Protein AF-A0A562GPV0-F1 (afdb_monomer_lite)

Radius of gyration: 10.07 Å; chains: 1; bounding box: 20×14×28 Å

Foldseek 3Di:
DAQADPVLLVLLVVLCVVVVHDSVVDDSVPDHNVRSVVSNVVSVVVVVD

pLDDT: mean 86.08, std 7.42, range [52.75, 92.44]

Sequence (49 aa):
MGKATDRMISYAEQLLGQLGYDRDNYDFDSMTYEEVRDLIDELKDERGY

Structure (mmCIF, N/CA/C/O backbone):
data_AF-A0A562GPV0-F1
#
_entry.id   AF-A0A562GPV0-F1
#
loop_
_atom_site.group_PDB
_atom_site.id
_atom_site.type_symbol
_atom_site.la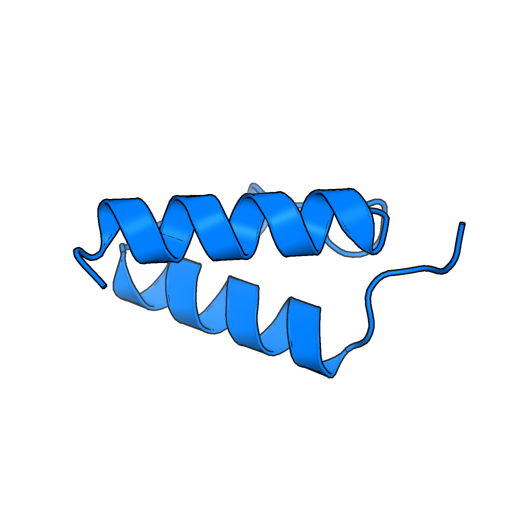bel_atom_id
_atom_site.label_alt_id
_atom_site.label_comp_id
_atom_site.label_asym_id
_atom_site.label_entity_id
_atom_site.label_seq_id
_atom_site.pdbx_PDB_ins_code
_atom_site.Cartn_x
_atom_site.Cartn_y
_atom_site.Cartn_z
_atom_site.occupancy
_atom_site.B_iso_or_equiv
_atom_site.auth_seq_id
_atom_site.auth_comp_id
_atom_site.auth_asym_id
_atom_site.auth_atom_id
_atom_site.pdbx_PDB_model_num
ATOM 1 N N . MET A 1 1 ? 9.632 7.358 -16.861 1.00 52.75 1 MET A N 1
ATOM 2 C CA . MET A 1 1 ? 8.797 6.688 -15.848 1.00 52.75 1 MET A CA 1
ATOM 3 C C . MET A 1 1 ? 9.051 5.192 -15.913 1.00 52.75 1 MET A C 1
ATOM 5 O O . MET A 1 1 ? 8.916 4.622 -16.989 1.00 52.75 1 MET A O 1
ATOM 9 N N . GLY A 1 2 ? 9.501 4.582 -14.817 1.00 71.44 2 GLY A N 1
ATOM 10 C CA . GLY A 1 2 ? 9.582 3.125 -14.688 1.00 71.44 2 GLY A CA 1
ATOM 11 C C . GLY A 1 2 ? 8.284 2.580 -14.094 1.00 71.44 2 GLY A C 1
ATOM 12 O O . GLY A 1 2 ? 7.603 3.294 -13.354 1.00 71.44 2 GLY A O 1
ATOM 13 N N . LYS A 1 3 ? 7.938 1.335 -14.423 1.00 76.44 3 LYS A N 1
ATOM 14 C CA . LYS A 1 3 ? 6.856 0.623 -13.735 1.00 76.44 3 LYS A CA 1
ATOM 15 C C . LYS A 1 3 ? 7.191 0.462 -12.250 1.00 76.44 3 LYS A C 1
ATOM 17 O O . LYS A 1 3 ? 8.371 0.452 -11.880 1.00 76.44 3 LYS A O 1
ATOM 22 N N . ALA A 1 4 ? 6.166 0.343 -11.412 1.00 82.31 4 ALA A N 1
ATOM 23 C CA . ALA A 1 4 ? 6.365 -0.050 -10.026 1.00 82.31 4 ALA A CA 1
ATOM 24 C C . ALA A 1 4 ? 7.096 -1.399 -9.965 1.00 82.31 4 ALA A C 1
ATOM 26 O O . ALA A 1 4 ? 6.918 -2.264 -10.820 1.00 82.31 4 ALA A O 1
ATOM 27 N N . THR A 1 5 ? 7.975 -1.558 -8.978 1.00 86.25 5 THR A N 1
ATOM 28 C CA . THR A 1 5 ? 8.668 -2.838 -8.786 1.00 86.25 5 THR A CA 1
ATOM 29 C C . THR A 1 5 ? 7.744 -3.824 -8.086 1.00 86.25 5 THR A C 1
ATOM 31 O O . THR A 1 5 ? 6.971 -3.422 -7.217 1.00 86.25 5 THR A O 1
ATOM 34 N N . ASP A 1 6 ? 7.896 -5.118 -8.375 1.00 87.44 6 ASP A N 1
ATOM 35 C CA . ASP A 1 6 ? 7.110 -6.191 -7.739 1.00 87.44 6 ASP A CA 1
ATOM 36 C C . ASP A 1 6 ? 7.126 -6.099 -6.205 1.00 87.44 6 ASP A C 1
ATOM 38 O O . ASP A 1 6 ? 6.148 -6.396 -5.524 1.00 87.44 6 ASP A O 1
ATOM 42 N N . ARG A 1 7 ? 8.242 -5.620 -5.638 1.00 88.44 7 ARG A N 1
ATOM 43 C CA . ARG A 1 7 ? 8.394 -5.415 -4.195 1.00 88.44 7 ARG A CA 1
ATOM 44 C C . ARG A 1 7 ? 7.491 -4.308 -3.644 1.00 88.44 7 ARG A C 1
ATOM 46 O O . ARG A 1 7 ? 7.019 -4.440 -2.520 1.00 88.44 7 ARG A O 1
ATOM 53 N N . MET A 1 8 ? 7.275 -3.228 -4.395 1.00 88.12 8 MET A N 1
ATOM 54 C CA . MET A 1 8 ? 6.350 -2.160 -4.002 1.00 88.12 8 MET A CA 1
ATOM 55 C C . MET A 1 8 ? 4.907 -2.620 -4.131 1.00 88.12 8 MET A C 1
ATOM 57 O O . MET A 1 8 ? 4.138 -2.417 -3.201 1.00 88.12 8 MET A O 1
ATOM 61 N N . ILE A 1 9 ? 4.575 -3.296 -5.232 1.00 89.06 9 ILE A N 1
ATOM 62 C CA . ILE A 1 9 ? 3.239 -3.852 -5.466 1.00 89.06 9 ILE A CA 1
ATOM 63 C C . ILE A 1 9 ? 2.865 -4.802 -4.325 1.00 89.06 9 ILE A C 1
ATOM 65 O O . ILE A 1 9 ? 1.870 -4.585 -3.645 1.00 89.06 9 ILE A O 1
ATOM 69 N N . SER A 1 10 ? 3.736 -5.763 -4.007 1.00 91.06 10 SER A N 1
ATOM 70 C CA . SER A 1 10 ? 3.497 -6.704 -2.907 1.00 91.06 10 SER A CA 1
ATOM 71 C C . SER A 1 10 ? 3.361 -6.014 -1.541 1.00 91.06 10 SER A C 1
ATOM 73 O O . SER A 1 10 ? 2.603 -6.468 -0.683 1.00 91.06 10 SER A O 1
ATOM 75 N N . TYR A 1 11 ? 4.080 -4.910 -1.318 1.00 90.62 11 TYR A N 1
ATOM 76 C CA . TYR A 1 11 ? 3.962 -4.135 -0.084 1.00 90.62 11 TYR A CA 1
ATOM 77 C C . TYR A 1 11 ? 2.637 -3.363 -0.011 1.00 90.62 11 TYR A C 1
ATOM 79 O O . TYR A 1 11 ? 1.991 -3.368 1.036 1.00 90.62 11 TYR A O 1
ATOM 87 N N . ALA A 1 12 ? 2.206 -2.758 -1.120 1.00 90.06 12 ALA A N 1
ATOM 88 C CA . ALA A 1 12 ? 0.907 -2.105 -1.231 1.00 90.06 12 ALA A CA 1
ATOM 89 C C . ALA A 1 12 ? -0.241 -3.110 -1.041 1.00 90.06 12 ALA A C 1
ATOM 91 O O . ALA A 1 12 ? -1.131 -2.860 -0.236 1.00 90.06 12 ALA A O 1
ATOM 92 N N . GLU A 1 13 ? -0.181 -4.287 -1.673 1.00 90.50 13 GLU A N 1
ATOM 93 C CA . GLU A 1 13 ? -1.166 -5.362 -1.480 1.00 90.50 13 GLU A CA 1
ATOM 94 C C . GLU A 1 13 ? -1.269 -5.809 -0.015 1.00 90.50 13 GLU A C 1
ATOM 96 O O . GLU A 1 13 ? -2.369 -6.018 0.500 1.00 90.50 13 GLU A O 1
ATOM 101 N N . GLN A 1 14 ? -0.135 -5.939 0.685 1.00 91.38 14 GLN A N 1
ATOM 102 C CA . GLN A 1 14 ? -0.140 -6.263 2.114 1.00 91.38 14 GLN A CA 1
ATOM 103 C C . GLN A 1 14 ? 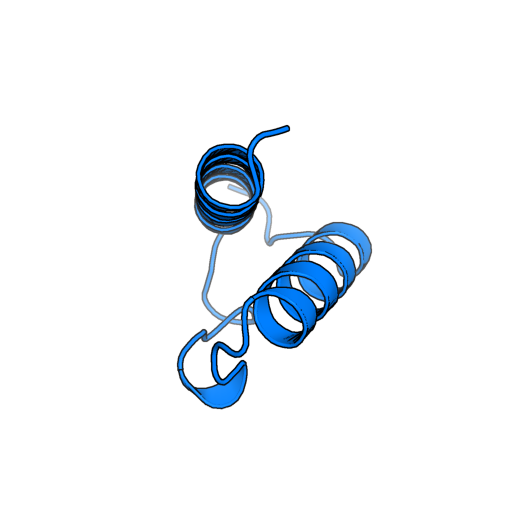-0.793 -5.164 2.951 1.00 91.38 14 GLN A C 1
ATOM 105 O O . GLN A 1 14 ? -1.544 -5.476 3.875 1.00 91.38 14 GLN A O 1
ATOM 110 N N . LEU A 1 15 ? -0.506 -3.896 2.648 1.00 90.56 15 LEU A N 1
ATOM 111 C CA . LEU A 1 15 ? -1.110 -2.761 3.342 1.00 90.56 15 LEU A CA 1
ATOM 112 C C . LEU A 1 15 ? -2.622 -2.706 3.116 1.00 90.56 15 LEU A C 1
ATOM 114 O O . LEU A 1 15 ? -3.369 -2.609 4.087 1.00 90.56 15 LEU A O 1
ATOM 118 N N . LEU A 1 16 ? -3.066 -2.860 1.867 1.00 90.50 16 LEU A N 1
ATOM 119 C CA . LEU A 1 16 ? -4.483 -2.936 1.512 1.00 90.50 16 LEU A CA 1
ATOM 120 C C . LEU A 1 16 ? -5.184 -4.063 2.274 1.00 90.50 16 LEU A C 1
ATOM 122 O O . LEU A 1 16 ? -6.187 -3.821 2.942 1.00 90.50 16 LEU A O 1
ATOM 126 N N . GLY A 1 17 ? -4.607 -5.269 2.272 1.00 89.06 17 GLY A N 1
ATOM 127 C CA . GLY A 1 17 ? -5.163 -6.410 2.999 1.00 89.06 17 GLY A CA 1
ATOM 128 C C . GLY A 1 17 ? -5.220 -6.209 4.518 1.00 89.06 17 GLY A C 1
ATOM 129 O O . GLY A 1 17 ? -6.129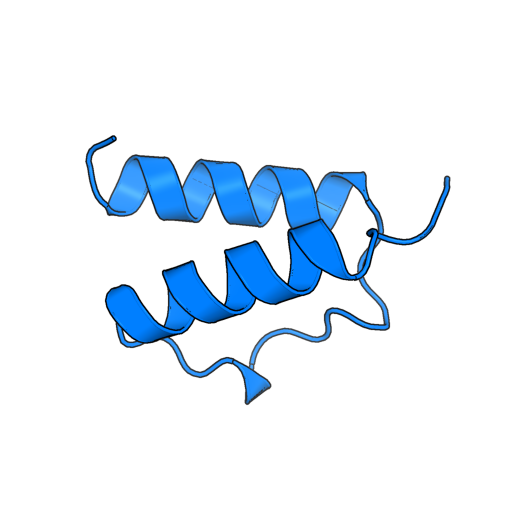 -6.718 5.170 1.00 89.06 17 GLY A O 1
ATOM 130 N N . GLN A 1 18 ? -4.287 -5.448 5.096 1.00 89.38 18 GLN A N 1
ATOM 131 C CA . GLN A 1 18 ? -4.294 -5.117 6.527 1.00 89.38 18 GLN A CA 1
ATOM 132 C C . GLN A 1 18 ? -5.336 -4.059 6.895 1.00 89.38 18 GLN A C 1
ATOM 134 O O . GLN A 1 18 ? -5.887 -4.115 7.992 1.00 89.38 18 GLN A O 1
ATOM 139 N N . LEU A 1 19 ? -5.604 -3.118 5.993 1.00 87.31 19 LEU A N 1
ATOM 140 C CA . LEU A 1 19 ? -6.632 -2.089 6.157 1.00 87.31 19 LEU A CA 1
ATOM 141 C C . LEU A 1 19 ? -8.036 -2.597 5.777 1.00 87.31 19 LEU A C 1
ATOM 143 O O . LEU A 1 19 ? -9.035 -1.971 6.118 1.00 87.31 19 LEU A O 1
ATOM 147 N N . GLY A 1 20 ? -8.123 -3.765 5.131 1.00 88.94 20 GLY A N 1
ATOM 148 C CA . GLY A 1 20 ? -9.381 -4.365 4.686 1.00 88.94 20 GLY A CA 1
ATOM 149 C C . GLY A 1 20 ? -9.861 -3.851 3.328 1.00 88.94 20 GLY A C 1
ATOM 150 O O . GLY A 1 20 ? -11.023 -4.058 2.980 1.00 88.94 20 GLY A O 1
ATOM 151 N N . TYR A 1 21 ? -8.985 -3.199 2.563 1.00 87.81 21 TYR A N 1
ATOM 152 C CA . TYR A 1 21 ? -9.261 -2.817 1.185 1.00 87.81 21 TYR A CA 1
ATOM 153 C C . TYR A 1 21 ? -9.151 -4.014 0.249 1.00 87.81 21 TYR A C 1
ATOM 155 O O . TYR A 1 21 ? -8.304 -4.895 0.412 1.00 87.81 21 TYR A O 1
ATOM 163 N N . ASP A 1 22 ? -10.001 -4.010 -0.771 1.00 86.19 22 ASP A N 1
ATOM 164 C CA . ASP A 1 22 ? -9.949 -5.003 -1.831 1.00 86.19 22 ASP A CA 1
ATOM 165 C C . ASP A 1 22 ? -8.851 -4.638 -2.834 1.00 86.19 22 ASP A C 1
ATOM 167 O O . ASP A 1 22 ? -8.897 -3.583 -3.470 1.00 86.19 22 ASP A O 1
ATOM 171 N N . ARG A 1 23 ? -7.858 -5.518 -2.967 1.00 82.62 23 ARG A N 1
ATOM 172 C CA . ARG A 1 23 ? -6.738 -5.361 -3.903 1.00 82.62 23 ARG A CA 1
ATOM 173 C C . ARG A 1 23 ? -7.189 -5.343 -5.361 1.00 82.62 23 ARG A C 1
ATOM 175 O O . ARG A 1 23 ? -6.520 -4.720 -6.173 1.00 82.62 23 ARG A O 1
ATOM 182 N N . ASP A 1 24 ? -8.321 -5.972 -5.684 1.00 84.25 24 ASP A N 1
ATOM 183 C CA . ASP A 1 24 ? -8.859 -6.007 -7.046 1.00 84.25 24 ASP A CA 1
ATOM 184 C C . ASP A 1 24 ? -9.395 -4.630 -7.497 1.00 84.25 24 ASP A C 1
ATOM 186 O O . ASP A 1 24 ? -9.610 -4.409 -8.687 1.00 84.25 24 ASP A O 1
ATOM 190 N N . ASN A 1 25 ? -9.549 -3.666 -6.576 1.00 86.75 25 ASN A N 1
ATOM 191 C CA . ASN A 1 25 ? -9.834 -2.268 -6.923 1.00 86.75 25 ASN A CA 1
ATOM 192 C C . ASN A 1 25 ? -8.594 -1.482 -7.392 1.00 86.75 25 ASN A C 1
ATOM 194 O O . ASN A 1 25 ? -8.747 -0.347 -7.846 1.00 86.75 25 ASN A O 1
ATOM 198 N N . TYR A 1 26 ? -7.386 -2.046 -7.283 1.00 83.69 26 TYR A N 1
ATOM 199 C CA . TYR A 1 26 ? -6.131 -1.362 -7.597 1.00 83.69 26 TYR A CA 1
ATOM 200 C C . TYR A 1 26 ? -5.392 -2.077 -8.733 1.00 83.69 26 TYR A C 1
ATOM 202 O O . TYR A 1 26 ? -4.921 -3.203 -8.583 1.00 83.69 26 TYR A O 1
ATOM 210 N N . ASP A 1 27 ? -5.252 -1.406 -9.879 1.00 85.88 27 ASP A N 1
ATOM 211 C CA . ASP A 1 27 ? -4.532 -1.946 -11.038 1.00 85.88 27 ASP A CA 1
ATOM 212 C C . ASP A 1 27 ? -3.033 -1.616 -10.971 1.00 85.88 27 ASP A C 1
ATOM 214 O O . ASP A 1 27 ? -2.522 -0.704 -11.627 1.00 85.88 27 ASP A O 1
ATOM 218 N N . PHE A 1 28 ? -2.311 -2.387 -10.160 1.00 84.19 28 PHE A N 1
ATOM 219 C CA . PHE A 1 28 ? -0.865 -2.249 -9.978 1.00 84.19 28 PHE A CA 1
ATOM 220 C C . PHE A 1 28 ? -0.039 -2.461 -11.256 1.00 84.19 28 PHE A C 1
ATOM 222 O O . PHE A 1 28 ? 1.098 -1.991 -11.330 1.00 84.19 28 PHE A O 1
ATOM 229 N N . ASP A 1 29 ? -0.586 -3.157 -12.255 1.00 81.81 29 ASP A N 1
ATOM 230 C CA . ASP A 1 29 ? 0.092 -3.452 -13.522 1.00 81.81 29 ASP A CA 1
ATOM 231 C C . ASP A 1 29 ? 0.102 -2.235 -14.464 1.00 81.81 29 ASP A C 1
ATOM 233 O O . ASP A 1 29 ? 1.041 -2.040 -15.260 1.00 81.81 29 ASP A O 1
ATOM 237 N N . SER A 1 30 ? -0.940 -1.402 -14.340 1.00 83.81 30 SER A N 1
ATOM 238 C CA . SER A 1 30 ? -1.083 -0.124 -15.036 1.00 83.81 30 SER A CA 1
ATOM 239 C C . SER A 1 30 ? -0.509 1.064 -14.254 1.00 83.81 30 SER A C 1
ATOM 241 O O . SER A 1 30 ? -0.207 2.088 -14.873 1.00 83.81 30 SER A O 1
ATOM 243 N N . MET A 1 31 ? -0.334 0.950 -12.934 1.00 85.50 31 MET A N 1
ATOM 244 C CA . MET A 1 31 ? 0.236 2.020 -12.112 1.00 85.50 31 MET A CA 1
ATOM 245 C C . MET A 1 31 ? 1.746 2.192 -12.332 1.00 85.50 31 MET A C 1
ATOM 247 O O . MET A 1 31 ? 2.538 1.250 -12.459 1.00 85.50 31 MET A O 1
ATOM 251 N N . THR A 1 32 ? 2.174 3.446 -12.344 1.00 88.44 32 THR A N 1
ATOM 252 C CA . THR A 1 32 ? 3.584 3.827 -12.365 1.00 88.44 32 THR A CA 1
ATOM 253 C C . THR A 1 32 ? 4.219 3.693 -10.983 1.00 88.44 32 THR A C 1
ATOM 255 O O . THR A 1 32 ? 3.549 3.594 -9.957 1.00 88.44 32 THR A O 1
ATOM 258 N N . TYR A 1 33 ? 5.554 3.716 -10.942 1.00 88.50 33 TYR A N 1
ATOM 259 C CA . TYR A 1 33 ? 6.298 3.730 -9.682 1.00 88.50 33 TYR A CA 1
ATOM 260 C C . TYR A 1 33 ? 5.831 4.837 -8.721 1.00 88.50 33 TYR A C 1
ATOM 262 O O . TYR A 1 33 ? 5.741 4.597 -7.520 1.00 88.50 33 TYR A O 1
ATOM 270 N N . GLU A 1 34 ? 5.559 6.037 -9.242 1.00 90.31 34 GLU A N 1
ATOM 271 C CA . GLU A 1 34 ? 5.140 7.190 -8.437 1.00 90.31 34 GLU A CA 1
ATOM 272 C C . GLU A 1 34 ? 3.738 6.975 -7.864 1.00 90.31 34 GLU A C 1
ATOM 274 O O . GLU A 1 34 ? 3.555 7.127 -6.664 1.00 90.31 34 GLU A O 1
ATOM 279 N N . GLU A 1 35 ? 2.797 6.478 -8.667 1.00 90.44 35 GLU A N 1
ATOM 280 C CA . GLU A 1 35 ? 1.434 6.189 -8.204 1.00 90.44 35 GLU A CA 1
ATOM 281 C C . GLU A 1 35 ? 1.399 5.099 -7.124 1.00 90.44 35 GLU A C 1
ATOM 283 O O . GLU A 1 35 ? 0.697 5.238 -6.126 1.00 90.44 35 GLU A O 1
ATOM 288 N N . VAL A 1 36 ? 2.179 4.019 -7.276 1.00 90.50 36 VAL A N 1
ATOM 289 C CA . VAL A 1 36 ? 2.258 2.973 -6.238 1.00 90.50 36 VAL A CA 1
ATOM 290 C C . VAL A 1 36 ? 2.942 3.500 -4.978 1.00 90.50 36 VAL A C 1
ATOM 292 O O . VAL A 1 36 ? 2.574 3.112 -3.871 1.00 90.50 36 VAL A O 1
ATOM 295 N N . ARG A 1 37 ? 3.941 4.377 -5.119 1.00 91.06 37 ARG A N 1
ATOM 296 C CA . ARG A 1 37 ? 4.592 5.016 -3.972 1.00 91.06 37 ARG A CA 1
ATOM 297 C C . ARG A 1 37 ? 3.605 5.889 -3.199 1.00 91.06 37 ARG A C 1
ATOM 299 O O . ARG A 1 37 ? 3.545 5.748 -1.982 1.00 91.06 37 ARG A O 1
ATOM 306 N N . ASP A 1 38 ? 2.868 6.748 -3.893 1.00 92.44 38 ASP A N 1
ATOM 307 C CA . ASP A 1 38 ? 1.909 7.660 -3.273 1.00 92.44 38 ASP A CA 1
ATOM 308 C C . ASP A 1 38 ? 0.798 6.866 -2.575 1.00 92.44 38 ASP A C 1
ATOM 310 O O . ASP A 1 38 ? 0.511 7.121 -1.408 1.00 92.44 38 ASP A O 1
ATOM 314 N N . LEU A 1 39 ? 0.292 5.802 -3.212 1.00 90.69 39 LEU A N 1
ATOM 315 C CA . LEU A 1 39 ? -0.654 4.874 -2.588 1.00 90.69 39 LEU A CA 1
ATOM 316 C C . LEU A 1 39 ? -0.086 4.253 -1.304 1.00 90.69 39 LEU A C 1
ATOM 318 O O . LEU A 1 39 ? -0.762 4.196 -0.284 1.00 90.69 39 LEU A O 1
ATOM 322 N N . ILE A 1 40 ? 1.157 3.772 -1.328 1.00 90.94 40 ILE A N 1
ATOM 323 C CA . ILE A 1 40 ? 1.794 3.199 -0.136 1.00 90.94 40 ILE A CA 1
ATOM 324 C C . ILE A 1 40 ? 1.891 4.231 0.991 1.00 90.94 40 ILE A C 1
ATOM 326 O O . ILE A 1 40 ? 1.690 3.867 2.150 1.00 90.94 40 ILE A O 1
ATOM 330 N N . ASP A 1 41 ? 2.251 5.475 0.678 1.00 92.00 41 ASP A N 1
ATOM 331 C CA . ASP A 1 41 ? 2.386 6.527 1.683 1.00 92.00 41 ASP A CA 1
ATOM 332 C C . ASP A 1 41 ? 1.008 6.916 2.256 1.00 92.00 41 ASP A C 1
ATOM 334 O O . ASP A 1 41 ? 0.882 6.979 3.477 1.00 92.00 41 ASP A O 1
ATOM 338 N N . GLU A 1 42 ? -0.047 7.006 1.438 1.00 91.19 42 GLU A N 1
ATOM 339 C CA . GLU A 1 42 ? -1.433 7.177 1.915 1.00 91.19 42 GLU A CA 1
ATOM 340 C C . GLU A 1 42 ? -1.883 6.028 2.830 1.00 91.19 42 GLU A C 1
ATOM 342 O O . GLU A 1 42 ? -2.419 6.256 3.916 1.00 91.19 42 GLU A O 1
ATOM 347 N N . LEU A 1 43 ? -1.617 4.779 2.432 1.00 90.31 43 LEU A N 1
ATOM 348 C CA . LEU A 1 43 ? -1.973 3.603 3.228 1.00 90.31 43 LEU A CA 1
ATOM 349 C C . LEU A 1 43 ? -1.204 3.554 4.558 1.00 90.31 43 LEU A C 1
ATOM 351 O O . LEU A 1 43 ? -1.727 3.050 5.551 1.00 90.31 43 LEU A O 1
ATOM 355 N N . LYS A 1 44 ? 0.038 4.050 4.615 1.00 88.88 44 LYS A N 1
ATOM 356 C CA . LYS A 1 44 ? 0.787 4.162 5.879 1.00 88.88 44 LYS A CA 1
ATOM 357 C C . LYS A 1 44 ? 0.213 5.245 6.784 1.00 88.88 44 LYS A C 1
ATOM 359 O O . LYS A 1 44 ? 0.044 4.971 7.972 1.00 88.88 44 LYS A O 1
ATOM 364 N N . ASP A 1 45 ? -0.093 6.413 6.224 1.00 90.25 45 ASP A N 1
ATOM 365 C CA . ASP A 1 45 ? -0.699 7.533 6.951 1.00 90.25 45 ASP A CA 1
ATOM 366 C C . ASP A 1 45 ? -2.035 7.103 7.569 1.00 90.25 45 ASP A C 1
ATOM 368 O O . ASP A 1 45 ? -2.267 7.300 8.763 1.00 90.25 45 ASP A O 1
ATOM 372 N N . GLU A 1 46 ? -2.884 6.417 6.797 1.00 85.94 46 GLU A N 1
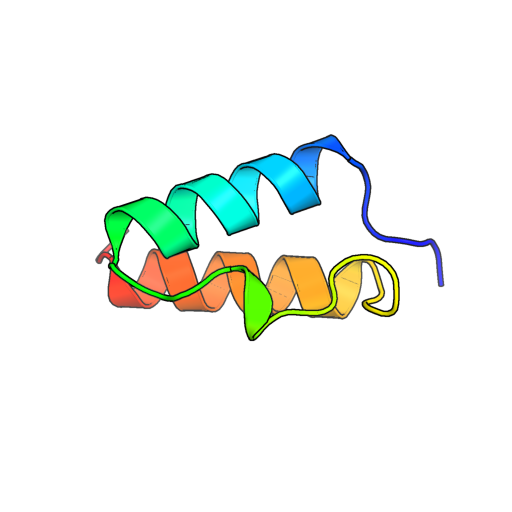ATOM 373 C CA . GLU A 1 46 ? -4.166 5.907 7.290 1.00 85.94 46 GLU A CA 1
ATOM 374 C C . GLU A 1 46 ? -3.988 4.852 8.389 1.00 85.94 46 GLU A C 1
ATOM 376 O O . GLU A 1 46 ? -4.729 4.818 9.375 1.00 85.94 46 GLU A O 1
ATOM 381 N N . ARG A 1 47 ? -2.959 4.011 8.261 1.00 81.56 47 ARG A N 1
ATOM 382 C CA . ARG A 1 47 ? -2.601 3.025 9.284 1.00 81.56 47 ARG A CA 1
ATOM 383 C C . ARG A 1 47 ? -1.991 3.659 10.544 1.00 81.56 47 ARG A C 1
ATOM 385 O O . ARG A 1 47 ? -1.839 2.957 11.546 1.00 81.56 47 ARG A O 1
ATOM 392 N N . GLY A 1 48 ? -1.657 4.950 10.515 1.00 80.31 48 GLY A N 1
ATOM 393 C CA . GLY A 1 48 ? -1.094 5.708 11.632 1.00 80.31 48 GLY A CA 1
ATOM 394 C C . GLY A 1 48 ? 0.409 5.507 11.846 1.00 80.31 48 GLY A C 1
ATOM 395 O O . GLY A 1 48 ? 0.852 5.504 12.998 1.00 80.31 48 GLY A O 1
ATOM 396 N N . TYR A 1 49 ? 1.168 5.267 10.770 1.00 60.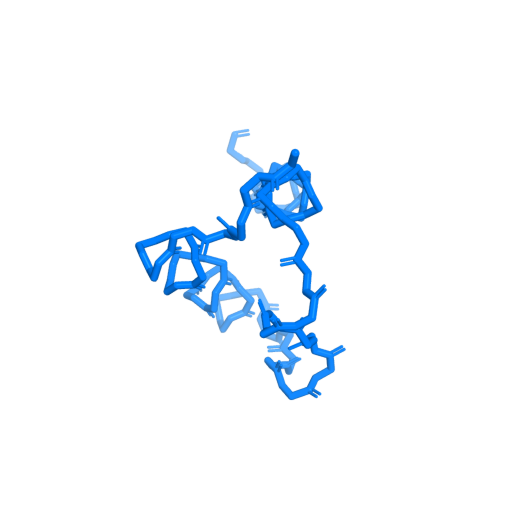06 49 TYR A N 1
ATOM 397 C CA . TYR A 1 49 ? 2.630 5.100 10.794 1.00 60.06 49 TYR A CA 1
ATOM 398 C C . TYR A 1 49 ? 3.416 6.399 10.620 1.00 60.06 49 TYR A C 1
ATOM 400 O O . TYR A 1 49 ? 2.884 7.342 10.006 1.00 60.06 49 TYR A O 1
#

Secondary structure (DSSP, 8-state):
-PBPPHHHHHHHHHHHHHHT--GGG--TTT-BHHHHHHHHHHHHHHHT-

=== Feature glossary ===
Legend for the data blocks above and below:

— What the protein is —

The amino-acid sequence is the protein's primary structure: the linear order of residues from the N-terminus to the C-terminus, written in one-letter code. Everything else here — the 3D coordinates, the secondary structure, the domain annotations — is ultimately a consequence of this string.

Functional annotations link the protein to curated databases. InterPro entries identify conserved domains and families by matching the sequence against member-database signatures (Pfam, PROSITE, CDD, …). Gene Ontology (GO) terms describe molecular function, biological process, and cellular component in a controlled vocabulary. CATH places the structure in a hierarchical fold classification (Class/Architecture/Topology/Homologous-superfamily). The organism is the source species.

— Where its atoms are —

Atomic coordinates in PDBx/mmCIF format — the same representation the Protein Data Bank distributes. Each line of the _atom_site loop places one backbone atom in Cartesian space (units: ångströms, origin: arbitrary).

The six renders are orthographic views along the three Cartesian axes in both directions. Representation (cartoon, sticks, or surface) and color scheme (sequence-rainbow or by-chain) vary across proteins so the training set covers all the common visualization conventions.

— Local backbone conformation —

Eight-state secondary structure (DSSP): H is the canonical α-helix, G the tighter 3₁₀-helix, I the wider π-helix; E/B are β-structure, T and S are turns and bends, and '-' is everything else. DSSP derives these from the pattern of main-chain N–H···O=C hydrogen bonds, not from the sequence.

Three-state secondary structure (P-SEA) collapses the eight DSSP classes into helix (a), strand (b), and coil (c). P-SEA assigns these from Cα geometry alone — distances and angles — without requiring backbone oxygens, so it works on any Cα trace.

φ (phi) and ψ (psi) are the two rotatable backbone dihedrals per residue: φ is the C(i-1)–N–Cα–C torsion, ψ is the N–Cα–C–N(i+1) torsion, both in degrees on (−180°, 180°]. α-helical residues cluster near (−60°, −45°); β-strand residues near (−120°, +130°). A Ramachandran plot is simply a scatter of (φ, ψ) for every residue.

— Global shape and packing —

The geometric summary reports three shape descriptors. Rg (radius of gyration) measures how spread out the Cα atoms are about their centre of mass; compact globular proteins have small Rg, elongated or unfolded ones large. Cα contacts (<8 Å, |i−j|>4) count long-range residue pairs in spatial proximity — high for tightly packed folds, near zero for rods or random coil. The bounding-box extents give the protein's footprint along x, y, z in Å.

SASA measures how much of the protein is reachable by solvent. It is computed by rolling a water-sized probe over the atomic surface and summing the exposed area (Å²). Per-residue SASA distinguishes core (buried, low SASA) from surface (exposed, high SASA) residues; total SASA is a whole-molecule size measure.

Plot images: a contact map (which residues are close in 3D, as an N×N binary image), a Ramachandran scatter (backbone torsion angles, revealing secondary-structure composition at a glance), and — for AlphaFold structures — a PAE heatmap (pairwise prediction confidence).

— Structural neighborhood —

A 3Di character summarizes, for each residue, the relative orientation of the Cα frame of its nearest spatial neighbor. Because it encodes fold topology rather than chemistry, 3Di alignments detect remote structural similarity that sequence alignment misses.

The Foldseek neighbor list gives the closest experimentally determined structures in the PDB, ranked by structural alignment. TM-score near 1 means near-identical fold; near 0.3 means only rough topology match. This is how one finds what a novel AlphaFold prediction most resembles in the solved-structure universe.

— Confidence and disorder —

For AlphaFold models, the B-factor field carries pLDDT — the model's own estimate of local accuracy on a 0–100 scale. Regions with pLDDT<50 should be treated as essentially unmodeled; they often correspond to intrinsically disordered segments.

Crystallographic B-factors measure how much each atom's electron density is smeared out, in Å². They rise in mobile loops and surface residues and fall in the buried interior. In AlphaFold models this column is repurposed to hold pLDDT instead.

Predicted Aligned Error (PAE) is an AlphaFold confidence matrix: entry (i, j) is the expected error in the position of residue j, in ångströms, when the p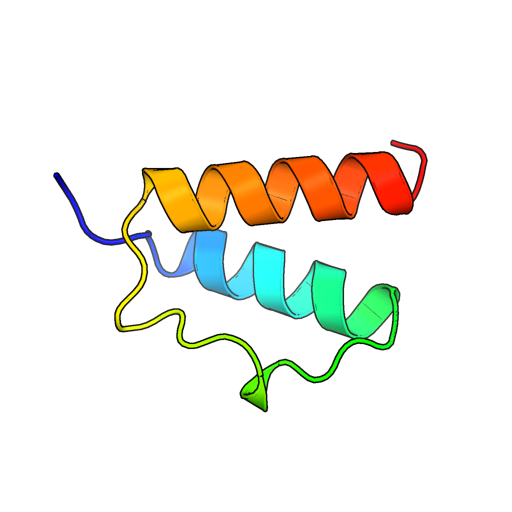rediction is superimposed on the true structure at residue i. Low PAE within a block of residues means that block is internally rigid and well-predicted; high PAE between two blocks means their relative placement is uncertain even if each block individually is confident.